Protein AF-A0A838D9F8-F1 (afdb_monomer_lite)

Radius of gyration: 20.45 Å; chains: 1; bounding box: 28×17×66 Å

Secondary structure (DSSP, 8-state):
-----------PPPP--S--HHHHHHHHTTSPPPPPTT-TTS----HHHHH-

Sequence (52 aa):
MSCIPQANKRKGHPTILKIPDKLWDEIRNILPKEKPAKTIGRPVIPYRKVLD

pLDDT: mean 75.72, std 12.9, range [39.81, 91.12]

Structure (mmCIF, N/CA/C/O backbone):
data_AF-A0A838D9F8-F1
#
_entry.id   AF-A0A838D9F8-F1
#
loop_
_atom_site.group_PDB
_atom_site.id
_atom_site.type_symbol
_atom_site.label_atom_id
_atom_site.label_alt_id
_atom_site.label_comp_id
_atom_site.label_asym_id
_atom_site.label_entity_id
_atom_site.label_seq_id
_atom_site.pdbx_PDB_ins_code
_atom_site.Cartn_x
_atom_site.Cartn_y
_atom_site.Cartn_z
_atom_site.occupancy
_atom_site.B_iso_or_equiv
_atom_site.auth_seq_id
_atom_site.auth_comp_id
_atom_site.auth_asym_id
_atom_site.auth_atom_id
_atom_site.pdbx_PDB_model_num
ATOM 1 N N . MET A 1 1 ? 7.604 -3.886 -53.721 1.00 39.81 1 MET A N 1
ATOM 2 C CA . MET A 1 1 ? 8.211 -2.910 -52.791 1.00 39.81 1 MET A CA 1
ATOM 3 C C . MET A 1 1 ? 7.295 -2.766 -51.587 1.00 39.81 1 MET A C 1
ATOM 5 O O . MET A 1 1 ? 6.274 -2.108 -51.696 1.00 39.81 1 MET A O 1
ATOM 9 N N . SER A 1 2 ? 7.579 -3.461 -50.486 1.00 41.59 2 SER A N 1
ATOM 10 C CA . SER A 1 2 ? 6.774 -3.382 -49.261 1.00 41.59 2 SER A CA 1
ATOM 11 C C . SER A 1 2 ? 7.461 -2.453 -48.264 1.00 41.59 2 SER A C 1
ATOM 13 O O . SER A 1 2 ? 8.480 -2.814 -47.678 1.00 41.59 2 SER A O 1
ATOM 15 N N . CYS A 1 3 ? 6.919 -1.251 -48.086 1.00 47.69 3 CYS A N 1
ATOM 16 C CA . CYS A 1 3 ? 7.352 -0.335 -47.038 1.00 47.69 3 CYS A CA 1
ATOM 17 C C . CYS A 1 3 ? 6.808 -0.845 -45.697 1.00 47.69 3 CYS A C 1
ATOM 19 O O . CYS A 1 3 ? 5.629 -0.679 -45.398 1.00 47.69 3 CYS A O 1
ATOM 21 N N . ILE A 1 4 ? 7.655 -1.500 -44.902 1.00 60.94 4 ILE A N 1
ATOM 22 C CA . ILE A 1 4 ? 7.347 -1.815 -43.503 1.00 60.94 4 ILE A CA 1
ATOM 23 C C . ILE A 1 4 ? 7.461 -0.495 -42.726 1.00 60.94 4 ILE A C 1
ATOM 25 O O . ILE A 1 4 ? 8.540 0.104 -42.747 1.00 60.94 4 ILE A O 1
ATOM 29 N N . PRO A 1 5 ? 6.404 0.002 -42.056 1.00 53.56 5 PRO A N 1
ATOM 30 C CA . PRO A 1 5 ? 6.51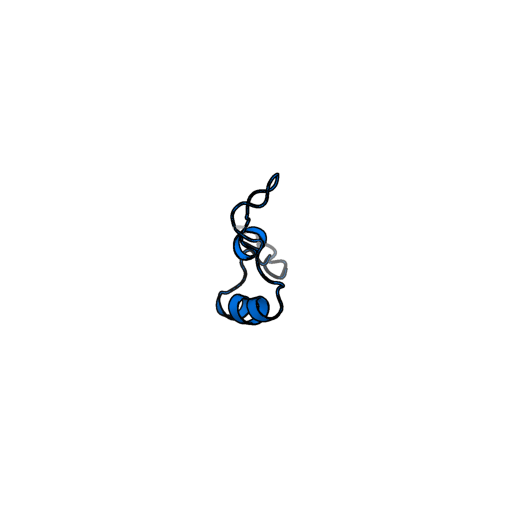8 1.223 -41.275 1.00 53.56 5 PRO A CA 1
ATOM 31 C C . PRO A 1 5 ? 7.434 0.954 -40.078 1.00 53.56 5 PRO A C 1
ATOM 33 O O . PRO A 1 5 ? 7.106 0.199 -39.162 1.00 53.56 5 PRO A O 1
ATOM 36 N N . GLN A 1 6 ? 8.623 1.551 -40.110 1.00 59.69 6 GLN A N 1
ATOM 37 C CA . GLN A 1 6 ? 9.603 1.456 -39.039 1.00 59.69 6 GLN A CA 1
ATOM 38 C C . GLN A 1 6 ? 9.092 2.261 -37.838 1.00 59.69 6 GLN A C 1
ATOM 40 O O . GLN A 1 6 ? 9.191 3.487 -37.796 1.00 59.69 6 GLN A O 1
ATOM 45 N N . ALA A 1 7 ? 8.496 1.567 -36.866 1.00 58.81 7 ALA A N 1
ATOM 46 C CA . ALA A 1 7 ? 8.030 2.174 -35.627 1.00 58.81 7 ALA A CA 1
ATOM 47 C C . ALA A 1 7 ? 9.221 2.786 -34.870 1.00 58.81 7 ALA A C 1
ATOM 49 O O . ALA A 1 7 ? 10.121 2.087 -34.398 1.00 58.81 7 ALA A O 1
ATOM 50 N N . ASN A 1 8 ? 9.222 4.113 -34.772 1.00 59.88 8 ASN A N 1
ATOM 51 C CA . ASN A 1 8 ? 10.216 4.901 -34.059 1.00 59.88 8 ASN A CA 1
ATOM 52 C C . ASN A 1 8 ? 10.127 4.601 -32.549 1.00 59.88 8 ASN A C 1
ATOM 54 O O . ASN A 1 8 ? 9.310 5.186 -31.834 1.00 59.88 8 ASN A O 1
ATOM 58 N N . LYS A 1 9 ? 10.945 3.660 -32.057 1.00 62.91 9 LYS A N 1
ATOM 59 C CA . LYS A 1 9 ? 11.110 3.385 -30.622 1.00 62.91 9 LYS A CA 1
ATOM 60 C C . LYS A 1 9 ? 11.818 4.572 -29.967 1.00 62.91 9 LYS A C 1
ATOM 62 O O . LYS A 1 9 ? 13.034 4.561 -29.778 1.00 62.91 9 LYS A O 1
ATOM 67 N N . ARG A 1 10 ? 11.050 5.594 -29.586 1.00 62.66 10 ARG A N 1
ATOM 68 C CA . ARG A 1 10 ? 11.511 6.592 -28.617 1.00 62.66 10 ARG A CA 1
ATOM 69 C C . ARG A 1 10 ? 11.883 5.837 -27.342 1.00 62.66 10 ARG A C 1
ATOM 71 O O . ARG A 1 10 ? 11.027 5.199 -26.736 1.00 62.66 10 ARG A O 1
ATOM 78 N N . LYS A 1 11 ? 13.162 5.878 -26.960 1.00 62.50 11 LYS A N 1
ATOM 79 C CA . LYS A 1 11 ? 13.673 5.350 -25.686 1.00 62.50 11 LYS A CA 1
ATOM 80 C C . LYS A 1 11 ? 13.180 6.244 -24.539 1.00 62.50 11 LYS A C 1
ATOM 82 O O . LYS A 1 11 ? 13.956 6.973 -23.939 1.00 62.50 11 LYS A O 1
ATOM 87 N N . GL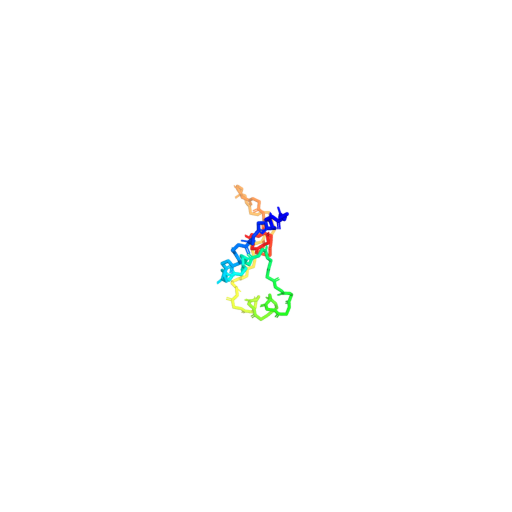Y A 1 12 ? 11.871 6.267 -24.306 1.00 66.00 12 GLY A N 1
ATOM 88 C CA . GLY A 1 12 ? 11.296 6.848 -23.101 1.00 66.00 12 GLY A CA 1
ATOM 89 C C . GLY A 1 12 ? 11.519 5.878 -21.951 1.00 66.00 12 GLY A C 1
ATOM 90 O O . GLY A 1 12 ? 11.360 4.669 -22.132 1.00 66.00 12 GLY A O 1
ATOM 91 N N . HIS A 1 13 ? 11.904 6.383 -20.782 1.00 71.25 13 HIS A N 1
ATOM 92 C CA . HIS A 1 13 ? 11.837 5.567 -19.576 1.00 71.25 13 HIS A CA 1
ATOM 93 C C . HIS A 1 13 ? 10.392 5.072 -19.418 1.00 71.25 13 HIS A C 1
ATOM 95 O O . HIS A 1 13 ? 9.467 5.876 -19.573 1.00 71.25 13 HIS A O 1
ATOM 101 N N . PRO A 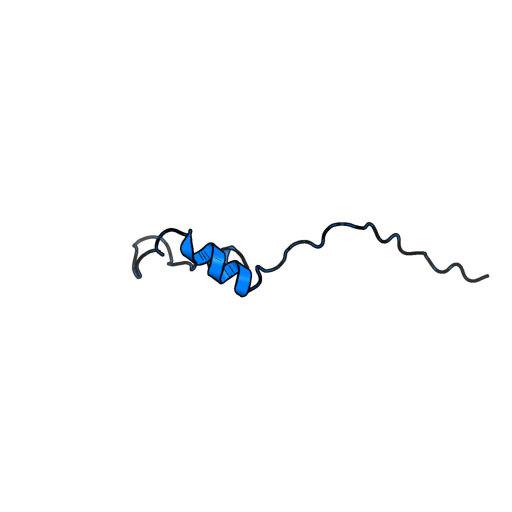1 14 ? 10.176 3.766 -19.185 1.00 71.75 14 PRO A N 1
ATOM 102 C CA . PRO A 1 14 ? 8.833 3.251 -18.998 1.00 71.75 14 PRO A CA 1
ATOM 103 C C . PRO A 1 14 ? 8.193 3.966 -17.810 1.00 71.75 14 PRO A C 1
ATOM 105 O O . PRO A 1 14 ? 8.833 4.156 -16.773 1.00 71.75 14 PRO A O 1
ATOM 108 N N . THR A 1 15 ? 6.936 4.376 -17.966 1.00 75.44 15 THR A N 1
ATOM 109 C CA . THR A 1 15 ? 6.146 4.900 -16.854 1.00 75.44 15 THR A CA 1
ATOM 110 C C . THR A 1 15 ? 6.131 3.849 -15.750 1.00 75.44 15 THR A C 1
ATOM 112 O O . THR A 1 15 ? 5.767 2.697 -15.991 1.00 75.44 15 THR A O 1
ATOM 115 N N . ILE A 1 16 ? 6.557 4.230 -14.548 1.00 75.38 16 ILE A N 1
ATOM 116 C CA . ILE A 1 16 ? 6.475 3.359 -13.378 1.00 75.38 16 ILE A CA 1
ATOM 117 C C . ILE A 1 16 ? 4.991 3.229 -13.043 1.00 75.38 16 ILE A C 1
ATOM 119 O O . ILE A 1 16 ? 4.384 4.169 -12.542 1.00 75.38 16 ILE A O 1
ATOM 123 N N . LEU A 1 17 ? 4.402 2.087 -13.395 1.00 77.12 17 LEU A N 1
ATOM 124 C CA . LEU A 1 17 ? 2.988 1.802 -13.141 1.00 77.12 17 LEU A CA 1
ATOM 125 C C . LEU A 1 17 ? 2.753 1.216 -11.751 1.00 77.12 17 LEU A C 1
ATOM 127 O O . LEU A 1 17 ? 1.635 1.276 -11.265 1.00 77.12 17 LEU A O 1
ATOM 131 N N . LYS A 1 18 ? 3.781 0.601 -11.156 1.00 80.00 18 LYS A N 1
ATOM 132 C CA . LYS A 1 18 ? 3.726 -0.054 -9.847 1.00 80.00 18 LYS A CA 1
ATOM 133 C C . LYS A 1 18 ? 5.082 0.007 -9.173 1.00 80.00 18 LYS A C 1
ATOM 135 O O . LYS A 1 18 ? 6.116 -0.081 -9.842 1.00 80.00 18 LYS A O 1
ATOM 140 N N . ILE A 1 19 ? 5.078 0.092 -7.850 1.00 84.25 19 ILE A N 1
ATOM 141 C CA . ILE A 1 19 ? 6.304 0.029 -7.053 1.00 84.25 19 ILE A CA 1
ATOM 142 C C . ILE A 1 19 ? 6.626 -1.446 -6.752 1.00 84.25 19 ILE A C 1
ATOM 144 O O . ILE A 1 19 ? 5.793 -2.111 -6.141 1.00 84.25 19 ILE A O 1
ATOM 148 N N . PRO A 1 20 ? 7.814 -1.981 -7.096 1.00 87.62 20 PRO A N 1
ATOM 149 C CA . PRO A 1 20 ? 8.189 -3.355 -6.743 1.00 87.62 20 PRO A CA 1
ATOM 150 C C . PRO A 1 20 ? 8.136 -3.606 -5.231 1.00 87.62 20 PRO A C 1
ATOM 152 O O . PRO A 1 20 ? 8.518 -2.730 -4.458 1.00 87.62 20 PRO A O 1
ATOM 155 N N . ASP A 1 21 ? 7.729 -4.804 -4.802 1.00 88.12 21 ASP A N 1
ATOM 156 C CA . ASP A 1 21 ? 7.539 -5.119 -3.374 1.00 88.12 21 ASP A CA 1
ATOM 157 C C . ASP A 1 21 ? 8.821 -4.934 -2.549 1.00 88.12 21 ASP A C 1
ATOM 159 O O . ASP A 1 21 ? 8.791 -4.353 -1.471 1.00 88.12 21 ASP A O 1
ATOM 163 N N . LYS A 1 22 ? 9.981 -5.303 -3.103 1.00 89.56 22 LYS A N 1
ATOM 164 C CA . LYS A 1 22 ? 11.271 -5.085 -2.433 1.00 89.56 22 LYS A CA 1
ATOM 165 C C . LYS A 1 22 ? 11.542 -3.600 -2.150 1.00 89.56 22 LYS A C 1
ATOM 167 O O . LYS A 1 22 ? 11.977 -3.250 -1.060 1.00 89.56 22 LYS A O 1
ATOM 172 N N . LEU A 1 23 ? 11.262 -2.730 -3.125 1.00 88.25 23 LEU A N 1
ATOM 173 C CA . LEU A 1 23 ? 11.410 -1.279 -2.960 1.00 88.25 23 LEU A CA 1
ATOM 174 C C . LEU A 1 23 ? 10.366 -0.739 -1.973 1.00 88.25 23 LEU A C 1
ATOM 176 O O . LEU A 1 23 ? 10.637 0.171 -1.196 1.00 88.25 23 LEU A O 1
ATOM 180 N N . TRP A 1 24 ? 9.161 -1.303 -2.007 1.00 89.44 24 TRP A N 1
ATOM 181 C CA . TRP A 1 24 ? 8.095 -0.946 -1.086 1.00 89.44 24 TRP A CA 1
ATOM 182 C C . TRP A 1 24 ? 8.474 -1.199 0.368 1.00 89.44 24 TRP A C 1
ATOM 184 O O . TRP A 1 24 ? 8.263 -0.323 1.201 1.00 89.44 24 TRP A O 1
ATOM 194 N N . ASP A 1 25 ? 9.058 -2.359 0.666 1.00 89.44 25 ASP A N 1
ATOM 195 C CA . ASP A 1 25 ? 9.482 -2.718 2.019 1.00 89.44 25 ASP A CA 1
ATOM 196 C C . ASP A 1 25 ? 10.573 -1.779 2.548 1.00 89.44 25 ASP A C 1
ATOM 198 O O . ASP A 1 25 ? 10.546 -1.397 3.719 1.00 89.44 25 ASP A O 1
ATOM 202 N N . GLU A 1 26 ? 11.485 -1.331 1.680 1.00 90.81 26 GLU A N 1
ATOM 203 C CA . GLU A 1 26 ? 12.491 -0.321 2.022 1.00 90.81 26 GLU A CA 1
ATOM 204 C C . GLU A 1 26 ? 11.837 1.034 2.351 1.00 90.81 26 GLU A C 1
ATOM 206 O O . GLU A 1 26 ? 12.135 1.639 3.384 1.00 90.81 26 GLU A O 1
ATOM 211 N N . ILE A 1 27 ? 10.890 1.487 1.521 1.00 89.06 27 ILE A N 1
ATOM 212 C CA . ILE A 1 27 ? 10.182 2.766 1.698 1.00 89.06 27 ILE A CA 1
ATOM 213 C C . ILE A 1 27 ? 9.236 2.727 2.903 1.00 89.06 27 ILE A C 1
ATOM 215 O O . ILE A 1 27 ? 9.059 3.726 3.598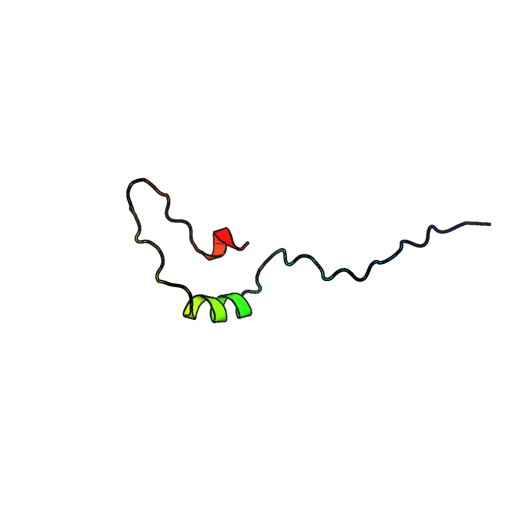 1.00 89.06 27 ILE A O 1
ATOM 219 N N . ARG A 1 28 ? 8.628 1.582 3.206 1.00 87.88 28 ARG A N 1
ATOM 220 C CA . ARG A 1 28 ? 7.672 1.457 4.311 1.00 87.88 28 ARG A CA 1
ATOM 221 C C . ARG A 1 28 ? 8.278 1.866 5.654 1.00 87.88 28 ARG A C 1
ATOM 223 O O . ARG A 1 28 ? 7.559 2.394 6.497 1.00 87.88 28 ARG A O 1
ATOM 230 N N . ASN A 1 29 ? 9.586 1.686 5.824 1.00 87.69 29 ASN A N 1
ATOM 231 C CA . ASN A 1 29 ? 10.305 2.038 7.048 1.00 87.69 29 ASN A CA 1
ATOM 232 C C . ASN A 1 29 ? 10.465 3.552 7.258 1.00 87.69 29 ASN A C 1
ATOM 234 O O . ASN A 1 29 ? 10.614 3.987 8.398 1.00 87.69 29 ASN A O 1
ATOM 238 N N . ILE A 1 30 ? 10.427 4.353 6.187 1.00 91.12 30 ILE A N 1
ATOM 239 C CA . ILE A 1 30 ? 10.507 5.822 6.271 1.00 91.12 30 ILE A CA 1
ATOM 240 C C . ILE A 1 30 ? 9.129 6.484 6.348 1.00 91.12 30 ILE A C 1
ATOM 242 O O . ILE A 1 30 ? 9.026 7.663 6.689 1.00 91.12 30 ILE A O 1
ATOM 246 N N . LEU A 1 31 ? 8.062 5.750 6.018 1.00 87.62 31 LEU A N 1
ATOM 247 C CA . LEU A 1 31 ? 6.713 6.292 6.048 1.00 87.62 31 LEU A CA 1
ATOM 248 C C . LEU A 1 31 ? 6.236 6.489 7.496 1.00 87.62 31 LEU A C 1
ATOM 250 O O . LEU A 1 31 ? 6.495 5.656 8.369 1.00 87.62 31 LEU A O 1
ATOM 254 N N . PRO A 1 32 ? 5.489 7.570 7.772 1.00 87.44 32 PRO A N 1
ATOM 255 C CA . PRO A 1 32 ? 4.859 7.746 9.069 1.00 87.44 32 PRO A CA 1
ATOM 256 C C . PRO A 1 32 ? 3.821 6.645 9.311 1.00 87.44 32 PRO A C 1
ATOM 258 O O . PRO A 1 32 ? 3.286 6.051 8.374 1.00 87.44 32 PRO A O 1
ATOM 261 N N . LYS A 1 33 ? 3.492 6.402 10.585 1.00 85.56 33 LYS A N 1
ATOM 262 C CA . LYS A 1 33 ? 2.484 5.403 10.971 1.00 85.56 33 LYS A CA 1
ATOM 263 C C . LYS A 1 33 ? 1.175 5.614 10.203 1.00 85.56 33 LYS A C 1
ATOM 265 O O . LYS A 1 33 ? 0.735 6.748 9.997 1.00 85.56 33 LYS A O 1
ATOM 270 N N . GLU A 1 34 ? 0.555 4.512 9.786 1.00 83.38 34 GLU A N 1
ATOM 271 C CA . GLU A 1 34 ? -0.748 4.560 9.128 1.00 83.38 34 GLU A CA 1
ATOM 272 C C . GLU A 1 34 ? -1.821 5.118 10.063 1.00 83.38 34 GLU A C 1
ATOM 274 O O . GLU A 1 34 ? -1.736 5.027 11.292 1.00 83.38 34 GLU A O 1
ATOM 279 N N . LYS A 1 35 ? -2.848 5.719 9.457 1.00 81.81 35 LYS A N 1
ATOM 280 C CA . LYS A 1 35 ? -3.960 6.279 10.217 1.00 81.81 35 LYS A CA 1
ATOM 281 C C . LYS A 1 35 ? -4.697 5.174 10.973 1.00 81.81 35 LYS A C 1
ATOM 283 O O . LYS A 1 35 ? -4.972 4.125 10.388 1.00 81.81 35 LYS A O 1
ATOM 288 N N . PRO A 1 36 ? -5.083 5.421 12.235 1.00 80.38 36 PRO A N 1
ATOM 289 C CA . PRO A 1 36 ? -5.845 4.451 12.997 1.00 80.38 36 PRO A CA 1
ATOM 290 C C . PRO A 1 36 ? -7.201 4.191 12.335 1.00 80.38 36 PRO A C 1
ATOM 292 O O . PRO A 1 36 ? -7.857 5.102 11.806 1.00 80.38 36 PRO A O 1
ATOM 295 N N . ALA A 1 37 ? -7.627 2.928 12.396 1.00 74.12 37 ALA A N 1
ATOM 296 C CA . ALA A 1 37 ? -8.971 2.519 12.016 1.00 74.12 37 ALA A CA 1
ATOM 297 C C . ALA A 1 37 ? -10.004 3.385 12.756 1.00 74.12 37 ALA A C 1
ATOM 299 O O . ALA A 1 37 ? -9.879 3.590 13.961 1.00 74.12 37 ALA A O 1
ATOM 300 N N . LYS A 1 38 ? -11.041 3.846 12.039 1.00 74.38 38 LYS A N 1
ATOM 301 C CA . LYS A 1 38 ? -12.164 4.659 12.561 1.00 74.38 38 LYS A CA 1
ATOM 302 C C . LYS A 1 38 ? -11.876 6.153 12.787 1.00 74.38 38 LYS A C 1
ATOM 304 O O . LYS A 1 38 ? -12.538 6.788 13.603 1.00 74.38 38 LYS A O 1
ATOM 309 N N . THR A 1 39 ? -10.951 6.747 12.031 1.00 76.06 39 THR A N 1
ATOM 310 C CA . THR A 1 39 ? -10.852 8.217 11.984 1.00 76.06 39 THR A CA 1
ATOM 311 C C . THR A 1 39 ? -12.121 8.794 11.339 1.00 76.06 39 THR A C 1
ATOM 313 O O . THR A 1 39 ? -12.464 8.443 10.210 1.00 76.06 39 THR A O 1
ATOM 316 N N . ILE A 1 40 ? -12.837 9.659 12.060 1.00 81.62 40 ILE A N 1
ATOM 317 C CA . ILE A 1 40 ? -14.093 10.265 11.594 1.00 81.62 40 ILE A CA 1
ATOM 318 C C . ILE A 1 40 ? -13.811 11.147 10.366 1.00 81.62 40 ILE A C 1
ATOM 320 O O . ILE A 1 40 ? -12.836 11.896 10.337 1.00 81.62 40 ILE A O 1
ATOM 324 N N . GLY A 1 41 ? -14.661 11.053 9.341 1.00 81.19 41 GLY A N 1
ATOM 325 C CA . GLY A 1 41 ? -14.643 11.956 8.183 1.00 81.19 41 GLY A CA 1
ATOM 326 C C . GLY A 1 41 ? -13.655 11.614 7.060 1.00 81.19 41 GLY A C 1
ATOM 327 O O . GLY A 1 41 ? -13.724 12.238 6.005 1.00 81.19 41 GLY A O 1
ATOM 328 N N . ARG A 1 42 ? -12.766 10.620 7.215 1.00 75.50 42 ARG A N 1
ATOM 329 C CA . ARG A 1 42 ? -11.909 10.155 6.109 1.00 75.50 42 ARG A C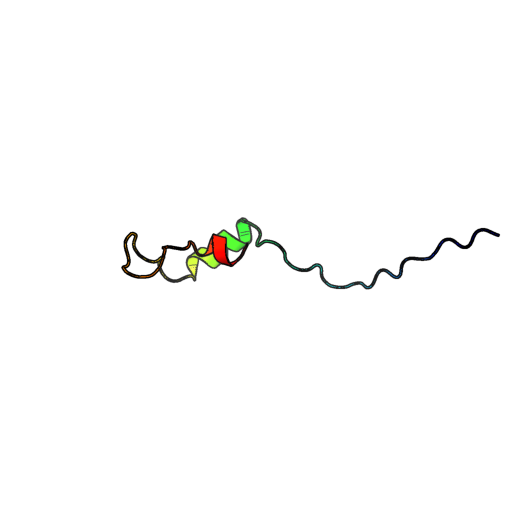A 1
ATOM 330 C C . ARG A 1 42 ? -11.674 8.644 6.168 1.00 75.50 42 ARG A C 1
ATOM 332 O O . ARG A 1 42 ? -11.246 8.153 7.212 1.00 75.50 42 ARG A O 1
ATOM 339 N N . PRO A 1 43 ? -11.882 7.903 5.064 1.00 81.06 43 PRO A N 1
ATOM 340 C CA . PRO A 1 43 ? -11.564 6.482 5.032 1.00 81.06 43 PRO A CA 1
ATOM 341 C C . PRO A 1 43 ? -10.070 6.259 5.286 1.00 81.06 43 PRO A C 1
ATOM 343 O O . PRO A 1 43 ? -9.220 7.046 4.854 1.00 81.06 43 PRO A O 1
ATOM 346 N N . VAL A 1 44 ? -9.751 5.167 5.978 1.00 83.06 44 VAL A N 1
ATOM 347 C CA . VAL A 1 44 ? -8.370 4.702 6.116 1.00 83.06 44 VAL A CA 1
ATOM 348 C C . VAL A 1 44 ? -7.952 4.101 4.779 1.00 83.06 44 VAL A C 1
ATOM 350 O O . VAL A 1 44 ? -8.515 3.101 4.338 1.00 83.06 44 VAL A O 1
ATOM 353 N N . ILE A 1 45 ? -7.000 4.751 4.112 1.00 81.56 45 ILE A N 1
ATOM 354 C CA . ILE A 1 45 ? -6.433 4.301 2.840 1.00 81.56 45 ILE A CA 1
ATOM 355 C C . ILE A 1 45 ? -4.975 3.916 3.118 1.00 81.56 45 ILE A C 1
ATOM 357 O O . ILE A 1 45 ? -4.214 4.796 3.530 1.00 81.56 45 ILE A O 1
ATOM 361 N N . PRO A 1 46 ? -4.583 2.644 2.916 1.00 84.69 46 PRO A N 1
ATOM 362 C CA . PRO A 1 46 ? -3.193 2.217 3.058 1.00 84.69 46 PRO A CA 1
ATOM 363 C C . PRO A 1 46 ? -2.289 2.963 2.078 1.00 84.69 46 PRO A C 1
ATOM 365 O O . PRO A 1 46 ? -2.697 3.205 0.939 1.00 84.69 46 PRO A O 1
ATOM 368 N N . TYR A 1 47 ? -1.047 3.263 2.467 1.00 85.25 47 TYR A N 1
ATOM 369 C CA . TYR A 1 47 ? -0.119 3.985 1.583 1.00 85.25 47 TYR A CA 1
ATOM 370 C C . TYR A 1 47 ? 0.119 3.251 0.261 1.00 85.25 47 TYR A C 1
ATOM 372 O O . TYR A 1 47 ? 0.219 3.885 -0.786 1.00 85.25 47 TYR A O 1
ATOM 380 N N . ARG A 1 48 ? 0.135 1.912 0.298 1.00 83.31 48 ARG A N 1
ATOM 381 C CA . ARG A 1 48 ? 0.329 1.071 -0.889 1.00 83.31 48 ARG A CA 1
ATOM 382 C C . ARG A 1 48 ? -0.726 1.337 -1.955 1.00 83.31 48 ARG A C 1
ATOM 384 O O . ARG A 1 48 ? -0.394 1.480 -3.118 1.00 83.31 48 ARG A O 1
ATOM 391 N N . LYS A 1 49 ? -1.983 1.495 -1.535 1.00 80.19 49 LYS A N 1
ATOM 392 C CA . LYS A 1 49 ? -3.122 1.725 -2.431 1.00 80.19 49 LYS A CA 1
ATOM 393 C C . LYS A 1 49 ? -3.096 3.103 -3.107 1.00 80.19 49 LYS A C 1
ATOM 395 O O . LYS A 1 49 ? -3.835 3.318 -4.054 1.00 80.19 49 LYS A O 1
ATOM 400 N N . VAL A 1 50 ? -2.317 4.052 -2.588 1.00 69.88 50 VAL A N 1
ATOM 401 C CA . VAL A 1 50 ? -2.178 5.394 -3.184 1.00 69.88 50 VAL A CA 1
ATOM 402 C C . VAL A 1 50 ? -1.074 5.424 -4.246 1.00 69.88 50 VAL A C 1
ATOM 404 O O . VAL A 1 50 ? -1.068 6.320 -5.084 1.00 69.88 50 VAL A O 1
ATOM 407 N N . LEU A 1 51 ? -0.131 4.480 -4.186 1.00 67.56 51 LEU A N 1
ATOM 408 C CA . LEU A 1 51 ? 1.089 4.462 -4.997 1.00 67.56 51 LEU A CA 1
ATOM 409 C C . LEU A 1 51 ? 1.121 3.335 -6.048 1.00 67.56 51 LEU A C 1
ATOM 411 O O . LEU A 1 51 ? 2.061 3.288 -6.840 1.00 67.56 51 LEU A O 1
ATOM 415 N N . ASP A 1 52 ? 0.117 2.456 -6.035 1.00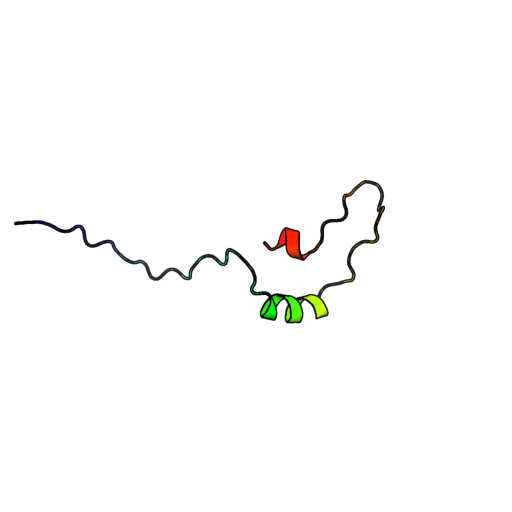 61.69 52 ASP A N 1
ATOM 416 C CA . ASP A 1 52 ? -0.247 1.506 -7.100 1.00 61.69 52 ASP A CA 1
ATOM 417 C C . ASP A 1 52 ? -1.456 2.037 -7.888 1.00 61.69 52 ASP A C 1
ATOM 419 O O . ASP A 1 52 ? -1.549 1.735 -9.099 1.00 61.69 52 ASP A O 1
#

Foldseek 3Di:
DDDDPDPPPPPDDPDCPADDPVVVVVVVVVDDDFDDPPDPPDHRDDPRNVRD